Protein AF-A0A957SFM9-F1 (afdb_monomer_lite)

Radius of gyration: 16.49 Å; chains: 1; bounding box: 36×35×43 Å

Sequence (149 aa):
MDKFSQAEIAHFRTEGYVTAPRLFNAREVQAMQVELDYFKQNGLGRNVATDGDGQTHSTTQINYQIIPLNDKSTLFRALPFAPHVATRVGQLIGEPFARHLDQIFLKPGRTGAGTSWHTDNAYFQLSDVTKGVGMWVALHDATLANGTL

Foldseek 3Di:
DLEDDPVQLVCCVVVVDGDDPPLDPPVLLVVVVVLVVVCVVVVQWDFCDAPPPSPHGDPQAGFTKRWACLVSDPSSVCSCVDPSNCNHLCSQQNDDDDDPGHMDTDADPPRYDADDDDDCCVPVVDPDPSNDDDDDDDSDDDDPNRHDD

pLDDT: mean 93.52, std 5.09, range [56.53, 98.44]

Structure (mmCIF, N/CA/C/O backbone):
data_AF-A0A957SFM9-F1
#
_entry.id   AF-A0A957SFM9-F1
#
loop_
_atom_site.group_PDB
_atom_site.id
_atom_site.type_symbol
_atom_site.label_atom_id
_atom_site.label_alt_id
_atom_site.label_comp_id
_atom_site.label_asym_id
_atom_site.label_entity_id
_atom_site.label_seq_id
_atom_site.pdbx_PDB_ins_code
_atom_site.Cartn_x
_atom_site.Cartn_y
_atom_site.Cartn_z
_atom_site.occupancy
_atom_site.B_iso_or_equiv
_atom_site.auth_seq_id
_atom_site.auth_comp_id
_atom_site.auth_asym_id
_atom_site.auth_atom_id
_atom_site.pdbx_PDB_model_num
ATOM 1 N N . MET A 1 1 ? -15.436 -12.354 13.478 1.00 56.53 1 MET A N 1
ATOM 2 C CA . MET A 1 1 ? -15.819 -11.034 12.930 1.00 56.53 1 MET A CA 1
ATOM 3 C C . MET A 1 1 ? -14.547 -10.318 12.540 1.00 56.53 1 MET A C 1
ATOM 5 O O . MET A 1 1 ? -13.620 -10.296 13.336 1.00 56.53 1 MET A O 1
ATOM 9 N N . ASP A 1 2 ? -14.509 -9.791 11.324 1.00 81.75 2 ASP A N 1
ATOM 10 C CA . ASP A 1 2 ? -13.349 -9.157 10.702 1.00 81.75 2 ASP A CA 1
ATOM 11 C C . ASP A 1 2 ? -13.017 -7.785 11.308 1.00 81.75 2 ASP A C 1
ATOM 13 O O . ASP A 1 2 ? -13.345 -6.741 10.751 1.00 81.75 2 ASP A O 1
ATOM 17 N N . LYS A 1 3 ? -12.406 -7.795 12.493 1.00 93.94 3 LYS A N 1
ATOM 18 C CA . LYS A 1 3 ? -12.032 -6.610 13.273 1.00 93.94 3 LYS A CA 1
ATOM 19 C C . LYS A 1 3 ? -10.633 -6.790 13.841 1.00 93.94 3 LYS A C 1
ATOM 21 O O . LYS A 1 3 ? -10.247 -7.916 14.143 1.00 93.94 3 LYS A O 1
ATOM 26 N N . PHE A 1 4 ? -9.921 -5.689 14.039 1.00 97.19 4 PHE A N 1
ATOM 27 C CA . PHE A 1 4 ? -8.746 -5.684 14.900 1.00 97.19 4 PHE A CA 1
ATOM 28 C C . PHE A 1 4 ? -9.168 -5.851 16.364 1.00 97.19 4 PHE A C 1
ATOM 30 O O . PHE A 1 4 ? -10.173 -5.288 16.815 1.00 97.19 4 PHE A O 1
ATOM 37 N N . SER A 1 5 ? -8.395 -6.641 17.096 1.00 97.00 5 SER A N 1
ATOM 38 C CA . SER A 1 5 ? -8.430 -6.758 18.548 1.00 97.00 5 SER A CA 1
ATOM 39 C C . SER A 1 5 ? -7.963 -5.464 19.220 1.00 97.00 5 SER A C 1
ATOM 41 O O . SER A 1 5 ? -7.323 -4.609 18.609 1.00 97.00 5 SER A O 1
ATOM 43 N N . GLN A 1 6 ? -8.237 -5.324 20.519 1.00 97.94 6 GLN A N 1
ATOM 44 C CA . GLN A 1 6 ? -7.745 -4.171 21.280 1.00 97.94 6 GLN A CA 1
ATOM 45 C C . GLN A 1 6 ? -6.214 -4.124 21.341 1.00 97.94 6 GLN A C 1
ATOM 47 O O . GLN A 1 6 ? -5.645 -3.038 21.337 1.00 97.94 6 GLN A O 1
ATOM 52 N N . ALA A 1 7 ? -5.549 -5.284 21.346 1.00 98.19 7 ALA A N 1
ATOM 53 C CA . ALA A 1 7 ? -4.092 -5.357 21.315 1.00 98.19 7 ALA A CA 1
ATOM 54 C C . ALA A 1 7 ? -3.524 -4.849 19.980 1.00 98.19 7 ALA A C 1
ATOM 56 O O . ALA A 1 7 ? -2.576 -4.073 19.980 1.00 98.19 7 ALA A O 1
ATOM 57 N N . GLU A 1 8 ? -4.136 -5.221 18.853 1.00 98.12 8 GLU A N 1
ATOM 58 C CA . GLU A 1 8 ? -3.748 -4.732 17.520 1.00 98.12 8 GLU A CA 1
ATOM 59 C C . GLU A 1 8 ? -3.979 -3.220 17.372 1.00 98.12 8 GLU A C 1
ATOM 61 O O . GLU A 1 8 ? -3.126 -2.515 16.838 1.00 98.12 8 GLU A O 1
ATOM 66 N N . ILE A 1 9 ? -5.093 -2.698 17.899 1.00 98.19 9 ILE A N 1
ATOM 67 C CA . ILE A 1 9 ? -5.367 -1.251 17.907 1.00 98.19 9 ILE A CA 1
ATOM 68 C C . ILE A 1 9 ? -4.362 -0.510 18.797 1.00 98.19 9 ILE A C 1
ATOM 70 O O . ILE A 1 9 ? -3.889 0.564 18.430 1.00 98.19 9 ILE A O 1
ATOM 74 N N . ALA A 1 10 ? -4.031 -1.062 19.968 1.00 98.25 10 ALA A N 1
ATOM 75 C CA . ALA A 1 10 ? -3.022 -0.483 20.849 1.00 98.25 10 ALA A CA 1
ATOM 76 C C . ALA A 1 10 ? -1.642 -0.466 20.176 1.00 98.25 10 ALA A C 1
ATOM 78 O O . ALA A 1 10 ? -0.984 0.568 20.184 1.00 98.25 10 ALA A O 1
ATOM 79 N N . HIS A 1 11 ? -1.255 -1.563 19.519 1.00 98.44 11 HIS A N 1
ATOM 80 C CA . HIS A 1 11 ? -0.020 -1.646 18.743 1.00 98.44 11 HIS A CA 1
ATOM 81 C C . HIS A 1 11 ? 0.026 -0.589 17.632 1.00 98.44 11 HIS A C 1
ATOM 83 O O . HIS A 1 11 ? 0.998 0.150 17.559 1.00 98.44 11 HIS A O 1
ATOM 89 N N . PHE A 1 12 ? -1.051 -0.419 16.854 1.00 98.19 12 PHE A N 1
ATOM 90 C CA . PHE A 1 12 ? -1.129 0.644 15.844 1.00 98.19 12 PHE A CA 1
ATOM 91 C C . PHE A 1 12 ? -0.914 2.041 16.435 1.00 98.19 12 PHE A C 1
ATOM 93 O O . PHE A 1 12 ? -0.202 2.856 15.858 1.00 98.19 12 PHE A O 1
ATOM 100 N N . ARG A 1 13 ? -1.503 2.325 17.602 1.00 96.75 13 ARG A N 1
ATOM 101 C CA . ARG A 1 13 ? -1.359 3.631 18.265 1.00 96.75 13 ARG A CA 1
ATOM 102 C C . ARG A 1 13 ? 0.051 3.885 18.791 1.00 96.75 13 ARG A C 1
ATOM 104 O O . ARG A 1 13 ? 0.457 5.041 18.850 1.00 96.75 13 ARG A O 1
ATOM 111 N N . THR A 1 14 ? 0.762 2.841 19.206 1.00 97.50 14 THR A N 1
ATOM 112 C CA . THR A 1 14 ? 2.118 2.955 19.759 1.00 97.50 14 THR A CA 1
ATOM 113 C C . THR A 1 14 ? 3.188 2.933 18.670 1.00 97.50 14 THR A C 1
ATOM 115 O O . THR A 1 14 ? 4.088 3.764 18.695 1.00 97.50 14 THR A O 1
ATOM 118 N N . GLU A 1 15 ? 3.074 2.021 17.705 1.00 97.56 15 GLU A N 1
ATOM 119 C CA . GLU A 1 15 ? 4.105 1.744 16.695 1.00 97.56 15 GLU A CA 1
ATOM 120 C C . GLU A 1 15 ? 3.819 2.404 15.337 1.00 97.56 15 GLU A C 1
ATOM 122 O O . GLU A 1 15 ? 4.687 2.455 14.470 1.00 97.56 15 GLU A O 1
ATOM 127 N N . GLY A 1 16 ? 2.599 2.903 15.120 1.00 96.44 16 GLY A N 1
ATOM 128 C CA . GLY A 1 16 ? 2.188 3.541 13.867 1.00 96.44 16 GLY A CA 1
ATOM 129 C C . GLY A 1 16 ? 1.817 2.572 12.740 1.00 96.44 16 GLY A C 1
ATOM 130 O O . GLY A 1 16 ? 1.506 3.021 11.638 1.00 96.44 16 GLY A O 1
ATOM 131 N N . TYR A 1 17 ? 1.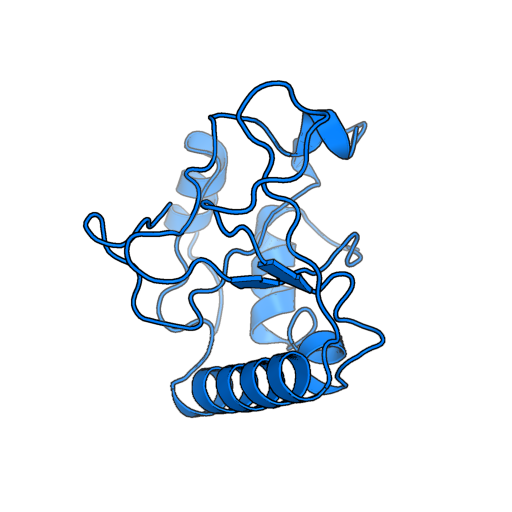817 1.256 12.985 1.00 97.44 17 TYR A N 1
ATOM 132 C CA . TYR A 1 17 ? 1.415 0.245 12.003 1.00 97.44 17 TYR A CA 1
ATOM 133 C C . TYR A 1 17 ? 0.720 -0.958 12.649 1.00 97.44 17 TYR A C 1
ATOM 135 O O . TYR A 1 17 ? 0.799 -1.188 13.851 1.00 97.44 17 TYR A O 1
ATOM 143 N N . VAL A 1 18 ? 0.006 -1.732 11.832 1.00 97.88 18 VAL A N 1
ATOM 144 C CA . VAL A 1 18 ? -0.577 -3.024 12.210 1.00 97.88 18 VAL A CA 1
ATOM 145 C C . VAL A 1 18 ? -0.667 -3.912 10.975 1.00 97.88 18 VAL A C 1
ATOM 147 O O . VAL A 1 18 ? -0.922 -3.429 9.872 1.00 97.88 18 VAL A O 1
ATOM 150 N N . THR A 1 19 ? -0.454 -5.216 11.143 1.00 96.38 19 THR A N 1
ATOM 151 C CA . THR A 1 19 ? -0.587 -6.180 10.044 1.00 96.38 19 THR A CA 1
ATOM 152 C C . THR A 1 19 ? -1.989 -6.784 10.019 1.00 96.38 19 THR A C 1
ATOM 154 O O . THR A 1 19 ? -2.579 -7.071 11.056 1.00 96.38 19 THR A O 1
ATOM 157 N N . ALA A 1 20 ? -2.534 -6.989 8.820 1.00 94.88 20 ALA A N 1
ATOM 158 C CA . ALA A 1 20 ? -3.827 -7.638 8.610 1.00 94.88 20 ALA A CA 1
ATOM 159 C C . ALA A 1 20 ? -3.637 -8.882 7.725 1.00 94.88 20 ALA A C 1
ATOM 161 O O . ALA A 1 20 ? -3.891 -8.835 6.516 1.00 94.88 20 ALA A O 1
ATOM 162 N N . PRO A 1 21 ? -3.137 -10.000 8.284 1.00 92.44 21 PRO A N 1
ATOM 163 C CA . PRO A 1 21 ? -2.895 -11.204 7.502 1.00 92.44 21 PRO A CA 1
ATOM 164 C C . PRO A 1 21 ? -4.208 -11.721 6.914 1.00 92.44 21 PRO A C 1
ATOM 166 O O . PRO A 1 21 ? -5.202 -11.867 7.626 1.00 92.44 21 PRO A O 1
ATOM 169 N N . ARG A 1 22 ? -4.195 -12.038 5.614 1.00 90.19 22 ARG A N 1
ATOM 170 C CA . ARG A 1 22 ? -5.382 -12.481 4.862 1.00 90.19 22 ARG A CA 1
ATOM 171 C C . ARG A 1 22 ? -6.532 -11.464 4.896 1.00 90.19 22 ARG A C 1
ATOM 173 O O . ARG A 1 22 ? -7.691 -11.869 4.919 1.00 90.19 22 ARG A O 1
ATOM 180 N N . LEU A 1 23 ? -6.218 -10.160 4.891 1.00 94.75 23 LEU A N 1
ATOM 181 C CA . LEU A 1 23 ? -7.226 -9.112 4.683 1.00 94.75 23 LEU A CA 1
ATOM 182 C C . LEU A 1 23 ? -8.023 -9.373 3.399 1.00 94.75 23 LEU A C 1
ATOM 184 O O . LEU A 1 23 ? -9.243 -9.287 3.419 1.00 94.75 23 LEU A O 1
ATOM 188 N N . PHE A 1 24 ? -7.314 -9.766 2.338 1.00 95.56 24 PHE A N 1
ATOM 189 C CA . PHE A 1 24 ? -7.881 -10.306 1.111 1.00 95.56 24 PHE A CA 1
ATOM 190 C C . PHE A 1 24 ? -7.481 -11.773 0.961 1.00 95.56 24 PHE A C 1
ATOM 192 O O . PHE A 1 24 ? -6.362 -12.174 1.298 1.00 95.56 24 PHE A O 1
ATOM 199 N N . ASN A 1 25 ? -8.404 -12.589 0.466 1.00 94.88 25 ASN A N 1
ATOM 200 C CA . ASN A 1 25 ? -8.171 -14.003 0.209 1.00 94.88 25 ASN A CA 1
ATOM 201 C C . ASN A 1 25 ? -7.451 -14.228 -1.136 1.00 94.88 25 ASN A C 1
ATOM 203 O O . ASN A 1 25 ? -7.331 -13.328 -1.964 1.00 94.88 25 ASN A O 1
ATOM 207 N N . ALA A 1 26 ? -7.002 -15.462 -1.383 1.00 96.12 26 ALA A N 1
ATOM 208 C CA . ALA A 1 26 ? -6.233 -15.801 -2.583 1.00 96.12 26 ALA A CA 1
ATOM 209 C C . ALA A 1 26 ? -6.959 -15.487 -3.906 1.00 96.12 26 ALA A C 1
ATOM 211 O O . ALA A 1 26 ? -6.311 -15.102 -4.874 1.00 96.12 26 ALA A O 1
ATOM 212 N N . ARG A 1 27 ? -8.295 -15.611 -3.961 1.00 97.00 27 ARG A N 1
ATOM 213 C CA . ARG A 1 27 ? -9.074 -15.286 -5.169 1.00 97.00 27 ARG A CA 1
ATOM 214 C C . ARG A 1 27 ? -9.153 -13.781 -5.400 1.00 97.00 27 ARG A C 1
ATOM 216 O O . ARG A 1 27 ? -9.074 -13.339 -6.539 1.00 97.00 27 ARG A O 1
ATOM 223 N N . GLU A 1 28 ? -9.292 -12.998 -4.333 1.00 96.88 28 GLU A N 1
ATOM 224 C CA . GLU A 1 28 ? -9.284 -11.533 -4.412 1.00 96.88 28 GLU A CA 1
ATOM 225 C C . GLU A 1 28 ? -7.912 -11.019 -4.858 1.00 96.88 28 GLU A C 1
ATOM 227 O O . GLU A 1 28 ? -7.837 -10.182 -5.754 1.00 96.88 28 GLU A O 1
ATOM 232 N N . VAL A 1 29 ? -6.826 -11.569 -4.303 1.00 97.44 29 VAL A N 1
ATOM 233 C CA . VAL A 1 29 ? -5.456 -11.240 -4.734 1.00 97.44 29 VAL A CA 1
ATOM 234 C C . VAL A 1 29 ? -5.238 -11.627 -6.198 1.00 97.44 29 VAL A C 1
ATOM 236 O O . VAL A 1 29 ? -4.723 -10.819 -6.965 1.00 97.44 29 VAL A O 1
ATOM 239 N N . GLN A 1 30 ? -5.698 -12.807 -6.624 1.00 98.25 30 GLN A N 1
ATOM 240 C CA . GLN A 1 30 ? -5.627 -13.217 -8.028 1.00 98.25 30 GLN A CA 1
ATOM 241 C C . GLN A 1 30 ? -6.393 -12.257 -8.952 1.00 98.25 30 GLN A C 1
ATOM 243 O O . GLN A 1 30 ? -5.894 -11.901 -10.016 1.00 98.25 30 GLN A O 1
ATOM 248 N N . ALA A 1 31 ? -7.578 -11.789 -8.552 1.00 98.12 31 ALA A N 1
ATOM 249 C CA . ALA A 1 31 ? -8.328 -10.801 -9.326 1.00 98.12 31 ALA A CA 1
ATOM 250 C C . ALA A 1 31 ? -7.570 -9.465 -9.446 1.00 98.12 31 ALA A C 1
ATOM 252 O O . ALA A 1 31 ? -7.526 -8.876 -10.525 1.00 98.12 31 ALA A O 1
ATOM 253 N N . MET A 1 32 ? -6.909 -9.017 -8.372 1.00 97.88 32 MET A N 1
ATOM 254 C CA . MET A 1 32 ? -6.048 -7.828 -8.406 1.00 97.88 32 MET A CA 1
ATOM 255 C C . MET A 1 32 ? -4.823 -8.012 -9.318 1.00 97.88 32 MET A C 1
ATOM 257 O O . MET A 1 32 ? -4.426 -7.072 -10.005 1.00 97.88 32 MET A O 1
ATOM 261 N N . GLN A 1 33 ? -4.232 -9.211 -9.357 1.00 97.88 33 GLN A N 1
ATOM 262 C CA . GLN A 1 33 ? -3.131 -9.539 -10.272 1.00 97.88 33 GLN A CA 1
ATOM 263 C C . GLN A 1 33 ? -3.577 -9.502 -11.742 1.00 97.88 33 GLN A C 1
ATOM 265 O O . GLN A 1 33 ? -2.856 -8.968 -12.581 1.00 97.88 33 GLN A O 1
ATOM 270 N N . VAL A 1 34 ? -4.779 -9.999 -12.055 1.00 98.12 34 VAL A N 1
ATOM 271 C CA . VAL A 1 34 ? -5.344 -9.936 -13.416 1.00 98.12 34 VAL A CA 1
ATOM 272 C C . VAL A 1 34 ? -5.540 -8.487 -13.873 1.00 98.12 34 VAL A C 1
ATOM 274 O O . VAL A 1 34 ? -5.166 -8.142 -14.993 1.00 98.12 34 VAL A O 1
ATOM 277 N N . GLU A 1 35 ? -6.068 -7.619 -13.006 1.00 97.50 35 GLU A N 1
ATOM 278 C CA . GLU A 1 35 ? -6.196 -6.181 -13.289 1.00 97.50 35 GLU A CA 1
ATOM 279 C C . GLU A 1 35 ? -4.827 -5.520 -13.505 1.00 97.50 35 GLU A C 1
ATOM 281 O O . GLU A 1 35 ? -4.641 -4.764 -14.457 1.00 97.50 35 GLU A O 1
ATOM 286 N N . LEU A 1 36 ? -3.828 -5.855 -12.680 1.00 96.31 36 LEU A N 1
ATOM 287 C CA . LEU A 1 36 ? -2.454 -5.387 -12.867 1.00 96.31 36 LEU A CA 1
ATOM 288 C C . LEU A 1 36 ? -1.888 -5.792 -14.239 1.00 96.31 36 LEU A C 1
ATOM 290 O O . LEU A 1 36 ? -1.274 -4.967 -14.921 1.00 96.31 36 LEU A O 1
ATOM 294 N N . ASP A 1 37 ? -2.087 -7.037 -14.666 1.00 96.38 37 ASP A N 1
ATOM 295 C CA . ASP A 1 37 ? -1.626 -7.488 -15.979 1.00 96.38 37 ASP A CA 1
ATOM 296 C C . ASP A 1 37 ? -2.346 -6.774 -17.123 1.00 96.38 37 ASP A C 1
ATOM 298 O O . ASP A 1 37 ? -1.689 -6.347 -18.077 1.00 96.38 37 ASP A O 1
ATOM 302 N N . TYR A 1 38 ? -3.655 -6.545 -16.999 1.00 96.81 38 TYR A N 1
ATOM 303 C CA . TYR A 1 38 ? -4.405 -5.723 -17.945 1.00 96.81 38 TYR A CA 1
ATOM 304 C C . TYR A 1 38 ? -3.844 -4.293 -18.020 1.00 96.81 38 TYR A C 1
ATOM 306 O O . TYR A 1 38 ? -3.586 -3.783 -19.113 1.00 96.81 38 TYR A O 1
ATOM 314 N N . PHE A 1 39 ? -3.570 -3.654 -16.879 1.00 96.31 39 PHE A N 1
ATOM 315 C CA . PHE A 1 39 ? -2.999 -2.305 -16.840 1.00 96.31 39 PHE A CA 1
ATOM 316 C C . PHE A 1 39 ? -1.628 -2.227 -17.514 1.00 96.31 39 PHE A C 1
ATOM 318 O O . PHE A 1 39 ? -1.358 -1.269 -18.240 1.00 96.31 39 PHE A O 1
ATOM 325 N N . LYS A 1 40 ? -0.775 -3.239 -17.313 1.00 93.56 40 LYS A N 1
ATOM 326 C CA . LYS A 1 40 ? 0.541 -3.335 -17.962 1.00 93.56 40 LYS A CA 1
ATOM 327 C C . LYS A 1 40 ? 0.413 -3.479 -19.475 1.00 93.56 40 LYS A C 1
ATOM 329 O O . LYS A 1 40 ? 1.087 -2.762 -20.208 1.00 93.56 40 LYS A O 1
ATOM 334 N N . GLN A 1 41 ? -0.453 -4.379 -19.941 1.00 95.56 41 GLN A N 1
ATOM 335 C CA . GLN A 1 41 ? -0.657 -4.636 -21.372 1.00 95.56 41 GLN A CA 1
ATOM 336 C C . GLN A 1 41 ? -1.192 -3.408 -22.116 1.00 95.56 41 GLN A C 1
ATOM 338 O O . GLN A 1 41 ? -0.862 -3.205 -23.280 1.00 95.56 41 GLN A O 1
ATOM 343 N N . ASN A 1 42 ? -1.971 -2.571 -21.429 1.00 96.50 42 ASN A N 1
ATOM 344 C CA . ASN A 1 42 ? -2.569 -1.364 -21.997 1.00 96.50 42 ASN A CA 1
ATOM 345 C C . ASN A 1 42 ? -1.784 -0.081 -21.673 1.00 96.50 42 ASN A C 1
ATOM 347 O O . ASN A 1 42 ? -2.253 1.011 -21.979 1.00 96.50 42 ASN A O 1
ATOM 351 N N . GLY A 1 43 ? -0.603 -0.189 -21.052 1.00 94.69 43 GLY A N 1
ATOM 352 C CA . GLY A 1 43 ? 0.269 0.957 -20.784 1.00 94.69 43 GLY A CA 1
ATOM 353 C C . GLY A 1 43 ? -0.337 2.009 -19.848 1.00 94.69 43 GLY A C 1
ATOM 354 O O . GLY A 1 43 ? -0.071 3.195 -20.017 1.00 94.69 43 GLY A O 1
ATOM 355 N N . LEU A 1 44 ? -1.150 1.603 -18.865 1.00 95.56 44 LEU A N 1
ATOM 356 C CA . LEU A 1 44 ? -1.875 2.539 -17.988 1.00 95.56 44 LEU A CA 1
ATOM 357 C C . LEU A 1 44 ? -1.028 3.143 -16.856 1.00 95.56 44 LEU A C 1
ATOM 359 O O . LEU A 1 44 ? -1.535 3.931 -16.055 1.00 95.56 44 LEU A O 1
ATOM 363 N N . GLY A 1 45 ? 0.243 2.762 -16.758 1.00 92.88 45 GLY A N 1
ATOM 364 C CA . GLY A 1 45 ? 1.202 3.321 -15.814 1.00 92.88 45 GLY A CA 1
ATOM 365 C C . GLY A 1 45 ? 2.417 3.943 -16.497 1.00 92.88 45 GLY A C 1
ATOM 366 O O . GLY A 1 45 ? 2.571 3.918 -17.719 1.00 92.88 45 GLY A O 1
ATOM 367 N N . ARG A 1 46 ? 3.320 4.477 -15.679 1.00 92.31 46 ARG A N 1
ATOM 368 C CA . ARG A 1 46 ? 4.545 5.156 -16.121 1.00 92.31 46 ARG A CA 1
ATOM 369 C C . ARG A 1 46 ? 5.728 4.794 -15.231 1.00 92.31 46 ARG A C 1
ATOM 371 O O . ARG A 1 46 ? 5.558 4.632 -14.025 1.00 92.31 46 ARG A O 1
ATOM 378 N N . ASN A 1 47 ? 6.926 4.702 -15.811 1.00 89.81 47 ASN A N 1
ATOM 379 C CA . ASN A 1 47 ? 8.152 4.642 -15.018 1.00 89.81 47 ASN A CA 1
ATOM 380 C C . ASN A 1 47 ? 8.450 6.037 -14.461 1.00 89.81 47 ASN A C 1
ATOM 382 O O . ASN A 1 47 ? 8.603 6.980 -15.233 1.00 89.81 47 ASN A O 1
ATOM 386 N N . VAL A 1 48 ? 8.531 6.163 -13.138 1.00 90.56 48 VAL A N 1
ATOM 387 C CA . VAL A 1 48 ? 8.877 7.428 -12.469 1.00 90.56 48 VAL A CA 1
ATOM 388 C C . VAL A 1 48 ? 10.245 7.388 -11.792 1.00 90.56 48 VAL A C 1
ATOM 390 O O . VAL A 1 48 ? 10.585 8.303 -11.048 1.00 90.56 48 VAL A O 1
ATOM 393 N N . ALA A 1 49 ? 11.031 6.332 -12.014 1.00 90.12 49 ALA A N 1
ATOM 394 C CA . ALA A 1 49 ? 12.399 6.285 -11.517 1.00 90.12 49 ALA A CA 1
ATOM 395 C C . ALA A 1 49 ? 13.246 7.399 -12.150 1.00 90.12 49 ALA A C 1
ATOM 397 O O . ALA A 1 49 ? 13.101 7.703 -13.338 1.00 90.12 49 ALA A O 1
ATOM 398 N N . THR A 1 50 ? 14.147 7.969 -11.355 1.00 88.00 50 THR A N 1
ATOM 399 C CA . THR A 1 50 ? 15.169 8.920 -11.801 1.00 88.00 50 THR A CA 1
ATOM 400 C C . THR A 1 50 ? 16.562 8.387 -11.485 1.00 88.00 50 THR A C 1
ATOM 402 O O . THR A 1 50 ? 16.704 7.508 -10.634 1.00 88.00 50 THR A O 1
ATOM 405 N N . ASP A 1 51 ? 17.595 8.916 -12.139 1.00 87.50 51 ASP A N 1
ATOM 406 C CA . ASP A 1 51 ? 18.998 8.518 -11.916 1.00 87.50 51 ASP A CA 1
ATOM 407 C C . ASP A 1 51 ? 19.610 9.140 -10.635 1.00 87.50 51 ASP A C 1
ATOM 409 O O . ASP A 1 51 ? 20.821 9.305 -10.509 1.00 87.50 51 ASP A O 1
ATOM 413 N N . GLY A 1 52 ? 18.766 9.471 -9.650 1.00 81.81 52 GLY A N 1
ATOM 414 C CA . GLY A 1 52 ? 19.164 9.977 -8.330 1.00 81.81 52 GLY A CA 1
ATOM 415 C C . GLY A 1 52 ? 19.225 11.502 -8.200 1.00 81.81 52 GLY A C 1
ATOM 416 O O . GLY A 1 52 ? 19.356 12.008 -7.089 1.00 81.81 52 GLY A O 1
ATOM 417 N N . ASP A 1 53 ? 19.069 12.242 -9.298 1.00 84.31 53 ASP A N 1
ATOM 418 C CA . ASP A 1 53 ? 19.026 13.713 -9.329 1.00 84.31 53 ASP A CA 1
ATOM 419 C C . ASP A 1 53 ? 17.610 14.293 -9.136 1.00 84.31 53 ASP A C 1
ATOM 421 O O . ASP A 1 53 ? 17.429 15.506 -9.029 1.00 84.31 53 ASP A O 1
ATOM 425 N N . GLY A 1 54 ? 16.592 13.426 -9.114 1.00 82.19 54 GLY A N 1
ATOM 426 C CA . GLY A 1 54 ? 15.187 13.822 -9.025 1.00 82.19 54 GLY A CA 1
ATOM 427 C C . GLY A 1 54 ? 14.614 14.450 -10.302 1.00 82.19 54 GLY A C 1
ATOM 428 O O . GLY A 1 54 ? 13.466 14.885 -10.275 1.00 82.19 54 GLY A O 1
ATOM 429 N N . GLN A 1 55 ? 15.367 14.488 -11.406 1.00 85.50 55 GLN A N 1
ATOM 430 C CA . GLN A 1 55 ? 14.978 15.166 -12.648 1.00 85.50 55 GLN A CA 1
ATOM 431 C C . GLN A 1 55 ? 15.096 14.262 -13.878 1.00 85.50 55 GLN A C 1
ATOM 433 O O . GLN A 1 55 ? 14.181 14.214 -14.698 1.00 85.50 55 GLN A O 1
ATOM 438 N N . THR A 1 56 ? 16.196 13.524 -14.008 1.00 88.19 56 THR A N 1
ATOM 439 C CA . THR A 1 56 ? 16.482 12.697 -15.180 1.00 88.19 56 THR A CA 1
ATOM 440 C C . THR A 1 56 ? 15.814 11.341 -15.034 1.00 88.19 56 THR A C 1
ATOM 442 O O . THR A 1 56 ? 16.146 10.580 -14.128 1.00 88.19 56 THR A O 1
ATOM 445 N N . HIS A 1 57 ? 14.877 11.019 -15.928 1.00 88.44 57 HIS A N 1
ATOM 446 C CA . HIS A 1 57 ? 14.215 9.715 -15.936 1.00 88.44 57 HIS A CA 1
ATOM 447 C C . HIS A 1 57 ? 15.205 8.579 -16.189 1.00 88.44 57 HIS A C 1
ATOM 449 O O . HIS A 1 57 ? 15.937 8.586 -17.179 1.00 88.44 57 HIS A O 1
ATOM 455 N N . SER A 1 58 ? 15.166 7.571 -15.320 1.00 88.38 58 SER A N 1
ATOM 456 C CA . SER A 1 58 ? 16.062 6.430 -15.421 1.00 88.38 58 SER A CA 1
ATOM 457 C C . SER A 1 58 ? 15.668 5.508 -16.568 1.00 88.38 58 SER A C 1
ATOM 459 O O . SER A 1 58 ? 14.497 5.165 -16.756 1.00 88.38 58 SER A O 1
ATOM 461 N N . THR A 1 59 ? 16.681 5.041 -17.292 1.00 86.75 59 THR A N 1
ATOM 462 C CA . THR A 1 59 ? 16.558 3.963 -18.287 1.00 86.75 59 THR A CA 1
ATOM 463 C C . THR A 1 59 ? 16.965 2.597 -17.727 1.00 86.75 59 THR A C 1
ATOM 465 O O . THR A 1 59 ? 16.754 1.579 -18.382 1.00 86.75 59 THR A O 1
ATOM 468 N N . THR A 1 60 ? 17.526 2.559 -16.512 1.00 85.94 60 THR A N 1
ATOM 469 C CA . THR A 1 60 ? 18.073 1.341 -15.887 1.00 85.94 60 THR A CA 1
ATOM 470 C C . THR A 1 60 ? 17.306 0.913 -14.637 1.00 85.94 60 THR A C 1
ATOM 472 O O . THR A 1 60 ? 17.246 -0.279 -14.331 1.00 85.94 60 THR A O 1
ATOM 475 N N . GLN A 1 61 ? 16.683 1.864 -13.938 1.00 87.94 61 GLN A N 1
ATOM 476 C CA . GLN A 1 61 ? 15.826 1.626 -12.782 1.00 87.94 61 GLN A CA 1
ATOM 477 C C . GLN A 1 61 ? 14.351 1.741 -13.166 1.00 87.94 61 GLN A C 1
ATOM 479 O O . GLN A 1 61 ? 13.953 2.579 -13.979 1.00 87.94 61 GLN A O 1
ATOM 484 N N . ILE A 1 62 ? 13.521 0.904 -12.548 1.00 88.06 62 ILE A N 1
ATOM 485 C CA . ILE A 1 62 ? 12.080 0.868 -12.776 1.00 88.06 62 ILE A CA 1
ATOM 486 C C . ILE A 1 62 ? 11.352 1.079 -11.450 1.00 88.06 62 ILE A C 1
ATOM 488 O O . ILE A 1 62 ? 11.463 0.293 -10.510 1.00 88.06 62 ILE A O 1
ATOM 492 N N . ASN A 1 63 ? 10.554 2.138 -11.410 1.00 89.56 63 ASN A N 1
ATOM 493 C CA . ASN A 1 63 ? 9.499 2.355 -10.432 1.00 89.56 63 ASN A CA 1
ATOM 494 C C . ASN A 1 63 ? 8.224 2.626 -11.225 1.00 89.56 63 ASN A C 1
ATOM 496 O O . ASN A 1 63 ? 7.893 3.775 -11.521 1.00 89.56 63 ASN A O 1
ATOM 500 N N . TYR A 1 64 ? 7.578 1.554 -11.681 1.00 91.25 64 TYR A N 1
ATOM 501 C CA . TYR A 1 64 ? 6.410 1.674 -12.538 1.00 91.25 64 TYR A CA 1
ATOM 502 C C . TYR A 1 64 ? 5.176 1.898 -11.673 1.00 91.25 64 TYR A C 1
ATOM 504 O O . TYR A 1 64 ? 4.844 1.064 -10.833 1.00 91.25 64 TYR A O 1
ATOM 512 N N . GLN A 1 65 ? 4.513 3.032 -11.865 1.00 95.31 65 GLN A N 1
ATOM 513 C CA . GLN A 1 65 ? 3.359 3.427 -11.068 1.00 95.31 65 GLN A CA 1
ATOM 514 C C . GLN A 1 65 ? 2.103 3.508 -11.922 1.00 95.31 65 GLN A C 1
ATOM 516 O O . GLN A 1 65 ? 2.127 4.068 -13.020 1.00 95.31 65 GLN A O 1
ATOM 521 N N . ILE A 1 66 ? 1.003 2.987 -11.384 1.00 96.50 66 ILE A N 1
ATOM 522 C CA . ILE A 1 66 ? -0.344 3.136 -11.941 1.00 96.50 66 ILE A CA 1
ATOM 523 C C . ILE A 1 66 ? -1.160 3.888 -10.897 1.00 96.50 66 ILE A C 1
ATOM 525 O O . ILE A 1 66 ? -1.347 3.397 -9.784 1.00 96.50 66 ILE A O 1
ATOM 529 N N . ILE A 1 67 ? -1.573 5.105 -11.241 1.00 95.94 67 ILE A N 1
ATOM 530 C CA . ILE A 1 67 ? -2.139 6.073 -10.300 1.00 95.94 67 ILE A CA 1
ATOM 531 C C . ILE A 1 67 ? -3.006 7.101 -11.056 1.00 95.94 67 ILE A C 1
ATOM 533 O O . ILE A 1 67 ? -2.573 7.602 -12.097 1.00 95.94 67 ILE A O 1
ATOM 537 N N . PRO A 1 68 ? -4.215 7.438 -10.567 1.00 95.62 68 PRO A N 1
ATOM 538 C CA . PRO A 1 68 ? -4.973 6.698 -9.551 1.00 95.62 68 PRO A CA 1
ATOM 539 C C . PRO A 1 68 ? -5.501 5.360 -10.109 1.00 95.62 68 PRO A C 1
ATOM 541 O O . PRO A 1 68 ? -5.374 5.104 -11.303 1.00 95.62 68 PRO A O 1
ATOM 544 N N . LEU A 1 69 ? -6.063 4.481 -9.282 1.00 96.50 69 LEU A N 1
ATOM 545 C CA . LEU A 1 69 ? -6.672 3.208 -9.712 1.00 96.50 69 LEU A CA 1
ATOM 546 C C . LEU A 1 69 ? -8.199 3.287 -9.820 1.00 96.50 69 LEU A C 1
ATOM 548 O O . LEU A 1 69 ? -8.810 2.520 -10.570 1.00 96.50 69 LEU A O 1
ATOM 552 N N . ASN A 1 70 ? -8.823 4.187 -9.059 1.00 92.75 70 ASN A N 1
ATOM 553 C CA . ASN A 1 70 ? -10.276 4.279 -8.913 1.00 92.75 70 ASN A CA 1
ATOM 554 C C . ASN A 1 70 ? -11.048 4.452 -10.236 1.00 92.75 70 ASN A C 1
ATOM 556 O O . ASN A 1 70 ? -12.189 3.990 -10.347 1.00 92.75 70 ASN A O 1
ATOM 560 N N . ASP A 1 71 ? -10.446 5.114 -11.220 1.00 94.06 71 ASP A N 1
ATOM 561 C CA . ASP A 1 71 ? -10.989 5.351 -12.558 1.00 94.06 71 ASP A CA 1
ATOM 562 C C . ASP A 1 71 ? -10.612 4.257 -13.575 1.00 94.06 71 ASP A C 1
ATOM 564 O O . ASP A 1 71 ? -11.211 4.197 -14.646 1.00 94.06 71 ASP A O 1
ATOM 568 N N . LYS A 1 72 ? -9.680 3.357 -13.230 1.00 95.44 72 LYS A N 1
ATOM 569 C CA . LYS A 1 72 ? -9.149 2.304 -14.119 1.00 95.44 72 LYS A CA 1
ATOM 570 C C . LYS A 1 72 ? -9.768 0.931 -13.887 1.00 95.44 72 LYS A C 1
ATOM 572 O O . LYS A 1 72 ? -9.841 0.147 -14.824 1.00 95.44 72 LYS A O 1
ATOM 577 N N . SER A 1 73 ? -10.241 0.641 -12.673 1.00 97.06 73 SER A N 1
ATOM 578 C CA . SER A 1 73 ? -10.881 -0.641 -12.349 1.00 97.06 73 SER A CA 1
ATOM 579 C C . SER A 1 73 ? -12.022 -0.481 -11.354 1.00 97.06 73 SER A C 1
ATOM 581 O O . SER A 1 73 ? -11.920 0.227 -10.351 1.00 97.06 73 SER A O 1
ATOM 583 N N . THR A 1 74 ? -13.131 -1.171 -11.618 1.00 97.06 74 THR A N 1
ATOM 584 C CA . THR A 1 74 ? -14.253 -1.286 -10.675 1.00 97.06 74 THR A CA 1
ATOM 585 C C . THR A 1 74 ? -13.854 -2.054 -9.417 1.00 97.06 74 THR A C 1
ATOM 587 O O . THR A 1 74 ? -14.305 -1.689 -8.332 1.00 97.06 74 THR A O 1
ATOM 590 N N . LEU A 1 75 ? -12.972 -3.054 -9.540 1.00 96.69 75 LEU A N 1
ATOM 591 C CA . LEU A 1 75 ? -12.438 -3.821 -8.416 1.00 96.69 75 LEU A CA 1
ATOM 592 C C . LEU A 1 75 ? -11.650 -2.909 -7.470 1.00 96.69 75 LEU A C 1
ATOM 594 O O . LEU A 1 75 ? -12.028 -2.762 -6.308 1.00 96.69 75 LEU A O 1
ATOM 598 N N . PHE A 1 76 ? -10.613 -2.224 -7.964 1.00 97.12 76 PHE A N 1
ATOM 599 C CA . PHE A 1 76 ? -9.804 -1.326 -7.127 1.00 97.12 76 PHE A CA 1
ATOM 600 C C . PHE A 1 76 ? -10.600 -0.132 -6.590 1.00 97.12 76 PHE A C 1
ATOM 602 O O . PHE A 1 76 ? -10.356 0.330 -5.475 1.00 97.12 76 PHE A O 1
ATOM 609 N N . ARG A 1 77 ? -11.624 0.325 -7.322 1.00 96.81 77 ARG A N 1
ATOM 610 C CA . ARG A 1 77 ? -12.543 1.352 -6.823 1.00 96.81 77 ARG A CA 1
ATOM 611 C C . ARG A 1 77 ? -13.336 0.886 -5.600 1.00 96.81 77 ARG A C 1
ATOM 613 O O . ARG A 1 77 ? -13.588 1.718 -4.728 1.00 96.81 77 ARG A O 1
ATOM 620 N N . ALA A 1 78 ? -13.738 -0.385 -5.558 1.00 96.31 78 ALA A N 1
ATOM 621 C CA . ALA A 1 78 ? -14.632 -0.942 -4.544 1.00 96.31 78 ALA A CA 1
ATOM 622 C C . ALA A 1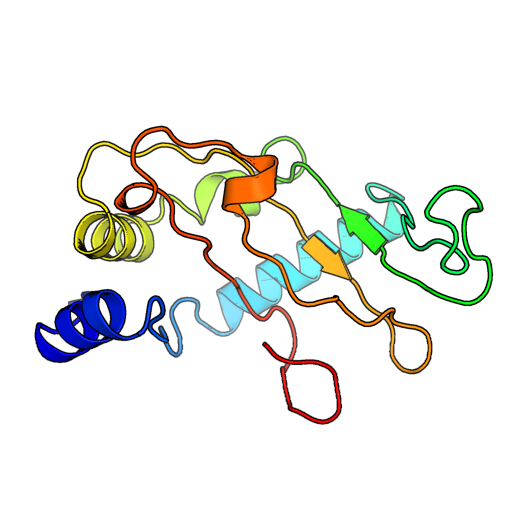 78 ? -13.902 -1.534 -3.326 1.00 96.31 78 ALA A C 1
ATOM 624 O O . ALA A 1 78 ? -14.387 -1.377 -2.207 1.00 96.31 78 ALA A O 1
ATOM 625 N N . LEU A 1 79 ? -12.745 -2.180 -3.518 1.00 94.12 79 LEU A N 1
ATOM 626 C CA . LEU A 1 79 ? -12.029 -2.921 -2.466 1.00 94.12 79 LEU A CA 1
ATOM 627 C C . LEU A 1 79 ? -11.791 -2.132 -1.162 1.00 94.12 79 LEU A C 1
ATOM 629 O O . LEU A 1 79 ? -12.068 -2.690 -0.099 1.00 94.12 79 LEU A O 1
ATOM 633 N N . PRO A 1 80 ? -11.365 -0.849 -1.184 1.00 93.50 80 PRO A N 1
ATOM 634 C CA . PRO A 1 80 ? -11.157 -0.077 0.047 1.00 93.50 80 PRO A CA 1
ATOM 635 C C . PRO A 1 80 ? -12.420 0.094 0.904 1.00 93.50 80 PRO A C 1
ATOM 637 O O . PRO A 1 80 ? -12.327 0.387 2.092 1.00 93.50 80 PRO A O 1
ATOM 640 N N . PHE A 1 81 ? -13.599 -0.084 0.304 1.00 94.81 81 PHE A N 1
ATOM 641 C CA . PHE A 1 81 ? -14.900 0.088 0.948 1.00 94.81 81 PHE A CA 1
ATOM 642 C C . PHE A 1 81 ? -15.622 -1.238 1.203 1.00 94.81 81 PHE A C 1
ATOM 644 O O . PHE A 1 81 ? -16.775 -1.234 1.637 1.00 94.81 81 PHE A O 1
ATOM 651 N N . ALA A 1 82 ? -14.970 -2.382 0.965 1.00 95.75 82 ALA A N 1
ATOM 652 C CA . ALA A 1 82 ? -15.514 -3.667 1.382 1.00 95.75 82 ALA A CA 1
ATOM 653 C C . ALA A 1 82 ? -15.765 -3.647 2.907 1.00 95.75 82 ALA A C 1
ATOM 655 O O . ALA A 1 82 ? -14.918 -3.135 3.645 1.00 95.75 82 ALA A O 1
ATOM 656 N N . PRO A 1 83 ? -16.877 -4.209 3.426 1.00 95.75 83 PRO A N 1
ATOM 657 C CA . PRO A 1 83 ? -17.264 -4.029 4.831 1.00 95.75 83 PRO A CA 1
ATOM 658 C C . PRO A 1 83 ? -16.176 -4.400 5.849 1.00 95.75 83 PRO A C 1
ATOM 660 O O . PRO A 1 83 ? -16.011 -3.724 6.864 1.00 95.75 83 PRO A O 1
ATOM 663 N N . HIS A 1 84 ? -15.401 -5.448 5.562 1.00 95.19 84 HIS A N 1
ATOM 664 C CA . HIS A 1 84 ? -14.310 -5.923 6.414 1.00 95.19 84 HIS A CA 1
ATOM 665 C C . HIS A 1 84 ? -13.065 -5.015 6.381 1.00 95.19 84 HIS A C 1
ATOM 667 O O . HIS A 1 84 ? -12.287 -5.018 7.335 1.00 95.19 84 HIS A O 1
ATOM 673 N N . VAL A 1 85 ? -12.864 -4.249 5.303 1.00 96.56 85 VAL A N 1
ATOM 674 C CA . VAL A 1 85 ? -11.820 -3.218 5.201 1.00 96.56 85 VAL A CA 1
ATOM 675 C C . VAL A 1 85 ? -12.301 -1.958 5.903 1.00 96.56 85 VAL A C 1
ATOM 677 O O . VAL A 1 85 ? -11.627 -1.468 6.803 1.00 96.56 85 VAL A O 1
ATOM 680 N N . ALA A 1 86 ? -13.505 -1.491 5.561 1.00 96.50 86 ALA A N 1
ATOM 681 C CA . ALA A 1 86 ? -14.080 -0.271 6.110 1.00 96.50 86 ALA A CA 1
ATOM 682 C C . ALA A 1 86 ? -14.177 -0.318 7.642 1.00 96.50 86 ALA A C 1
ATOM 684 O O . ALA A 1 86 ? -13.749 0.615 8.315 1.00 96.50 86 ALA A O 1
ATOM 685 N N . THR A 1 87 ? -14.634 -1.450 8.190 1.00 96.56 87 THR A N 1
ATOM 686 C CA . THR A 1 87 ? -14.679 -1.675 9.642 1.00 96.56 87 THR A CA 1
ATOM 687 C C . THR A 1 87 ? -13.294 -1.527 10.275 1.00 96.56 87 THR A C 1
ATOM 689 O O . THR A 1 87 ? -13.150 -0.865 11.298 1.00 96.56 87 THR A O 1
ATOM 692 N N . ARG A 1 88 ? -12.264 -2.140 9.680 1.00 97.06 88 ARG A N 1
ATOM 693 C CA . ARG A 1 88 ? -10.895 -2.108 10.210 1.00 97.06 88 ARG A CA 1
ATOM 694 C C . ARG A 1 88 ? -10.282 -0.713 10.114 1.00 97.06 88 ARG A C 1
ATOM 696 O O . ARG A 1 88 ? -9.717 -0.252 11.095 1.00 97.06 88 ARG A O 1
ATOM 703 N N . VAL A 1 89 ? -10.442 -0.019 8.988 1.00 97.19 89 VAL A N 1
ATOM 704 C CA . VAL A 1 89 ? -9.981 1.372 8.820 1.00 97.19 89 VAL A CA 1
ATOM 705 C C . VAL A 1 89 ? -10.666 2.294 9.832 1.00 97.19 89 VAL A C 1
ATOM 707 O O . VAL A 1 89 ? -9.984 3.056 10.518 1.00 97.19 89 VAL A O 1
ATOM 710 N N . GLY A 1 90 ? -11.982 2.156 10.015 1.00 97.25 90 GLY A N 1
ATOM 711 C CA . GLY A 1 90 ? -12.738 2.899 11.024 1.00 97.25 90 GLY A CA 1
ATOM 712 C C . GLY A 1 90 ? -12.227 2.671 12.453 1.00 97.25 90 GLY A C 1
ATOM 713 O O . GLY A 1 90 ? -12.170 3.615 13.237 1.00 97.25 90 GLY A O 1
ATOM 714 N N . GLN A 1 91 ? -11.762 1.460 12.794 1.00 97.44 91 GLN A N 1
ATOM 715 C CA . GLN A 1 91 ? -11.124 1.196 14.096 1.00 97.44 91 GLN A CA 1
ATOM 716 C C . GLN A 1 91 ? -9.800 1.952 14.298 1.00 97.44 91 GLN A C 1
ATOM 718 O O . GLN A 1 91 ? -9.445 2.235 15.444 1.00 97.44 91 GLN A O 1
ATOM 723 N N . LEU A 1 92 ? -9.072 2.255 13.219 1.00 97.69 92 LEU A N 1
ATOM 724 C CA . LEU A 1 92 ? -7.759 2.901 13.283 1.00 97.69 92 LEU A CA 1
ATOM 725 C C . LEU A 1 92 ? -7.866 4.430 13.312 1.00 97.69 92 LEU A C 1
ATOM 727 O O . LEU A 1 92 ? -7.262 5.058 14.179 1.00 97.69 92 LEU A O 1
ATOM 731 N N . ILE A 1 93 ? -8.651 5.020 12.403 1.00 97.12 93 ILE A N 1
ATOM 732 C CA . ILE A 1 93 ? -8.692 6.483 12.199 1.00 97.12 93 ILE A CA 1
ATOM 733 C C . ILE A 1 93 ? -10.038 7.135 12.561 1.00 97.12 93 ILE A C 1
ATOM 735 O O . ILE A 1 93 ? -10.128 8.363 12.670 1.00 97.12 93 ILE A O 1
ATOM 739 N N . GLY A 1 94 ? -11.064 6.329 12.847 1.00 96.81 94 GLY A N 1
ATOM 740 C CA . GLY A 1 94 ? -12.435 6.780 13.086 1.00 96.81 94 GLY A CA 1
ATOM 741 C C . GLY A 1 94 ? -13.260 6.904 11.803 1.00 96.81 94 GLY A C 1
ATOM 742 O O . GLY A 1 94 ? -12.775 6.663 10.701 1.00 96.81 94 GLY A O 1
ATOM 743 N N . GLU A 1 95 ? -14.526 7.282 11.963 1.00 95.69 95 GLU A N 1
ATOM 744 C CA . GLU A 1 95 ? -15.483 7.492 10.874 1.00 95.69 95 GLU A CA 1
ATOM 745 C C . GLU A 1 95 ? -16.085 8.910 10.947 1.00 95.69 95 GLU A C 1
ATOM 747 O O . GLU A 1 95 ? -16.183 9.467 12.046 1.00 95.69 95 GLU A O 1
ATOM 752 N N . PRO A 1 96 ? -16.530 9.492 9.815 1.00 95.44 96 PRO A N 1
ATOM 753 C CA . PRO A 1 96 ? -16.400 8.975 8.448 1.00 95.44 96 PRO A CA 1
ATOM 754 C C . PRO A 1 96 ? -14.975 9.144 7.890 1.00 95.44 96 PRO A C 1
ATOM 756 O O . PRO A 1 96 ? -14.208 9.981 8.359 1.00 95.44 96 PRO A O 1
ATOM 759 N N . PHE A 1 97 ? -14.638 8.379 6.850 1.00 95.31 97 PHE A N 1
ATOM 760 C CA . PHE A 1 97 ? -13.385 8.516 6.101 1.00 95.31 97 PHE A CA 1
ATOM 761 C C . PHE A 1 97 ? -13.638 8.468 4.590 1.00 95.31 97 PHE A C 1
ATOM 763 O O . PHE A 1 97 ? -14.680 8.005 4.124 1.00 95.31 97 PHE A O 1
ATOM 770 N N . ALA A 1 98 ? -12.662 8.937 3.816 1.00 94.94 98 ALA A N 1
ATOM 771 C CA . ALA A 1 98 ? -12.680 8.896 2.360 1.00 94.94 98 ALA A CA 1
ATOM 772 C C . ALA A 1 98 ? -11.339 8.378 1.832 1.00 94.94 98 ALA A C 1
ATOM 774 O O . ALA A 1 98 ? -10.295 8.570 2.455 1.00 94.94 98 ALA A O 1
ATOM 775 N N . ARG A 1 99 ? -11.354 7.747 0.654 1.00 95.31 99 ARG A N 1
ATOM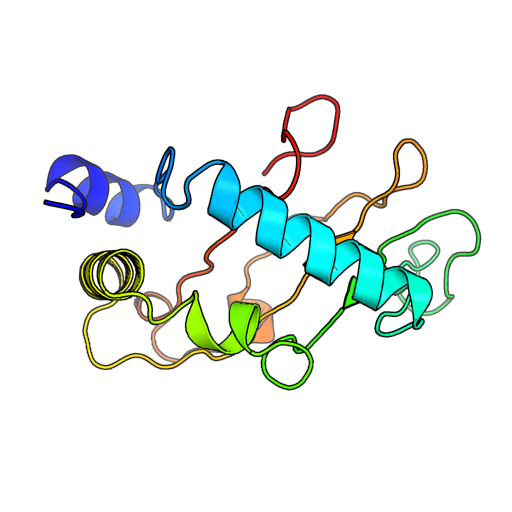 776 C CA . ARG A 1 99 ? -10.115 7.415 -0.056 1.00 95.31 99 ARG A CA 1
ATOM 777 C C . ARG A 1 99 ? -9.509 8.700 -0.612 1.00 95.31 99 ARG A C 1
ATOM 779 O O . ARG A 1 99 ? -10.133 9.347 -1.449 1.00 95.31 99 ARG A O 1
ATOM 786 N N . HIS A 1 100 ? -8.290 9.014 -0.188 1.00 94.88 100 HIS A N 1
ATOM 787 C CA . HIS A 1 100 ? -7.533 10.143 -0.722 1.00 94.88 100 HIS A CA 1
ATOM 788 C C . HIS A 1 100 ? -6.834 9.792 -2.045 1.00 94.88 100 HIS A C 1
ATOM 790 O O . HIS A 1 100 ? -6.962 10.515 -3.028 1.00 94.88 100 HIS A O 1
ATOM 796 N N . LEU A 1 101 ? -6.144 8.649 -2.083 1.00 95.50 101 LEU A N 1
ATOM 797 C CA . LEU A 1 101 ? -5.397 8.166 -3.241 1.00 95.50 101 LEU A CA 1
ATOM 798 C C . LEU A 1 101 ? -5.311 6.636 -3.215 1.00 95.50 101 LEU A C 1
ATOM 800 O O . LEU A 1 101 ? -5.286 6.033 -2.143 1.00 95.50 101 LEU A O 1
ATOM 804 N N . ASP A 1 102 ? -5.249 6.013 -4.386 1.00 95.94 102 ASP A N 1
ATOM 805 C CA . ASP A 1 102 ? -4.863 4.617 -4.570 1.00 95.94 102 ASP A CA 1
ATOM 806 C C . ASP A 1 102 ? -3.830 4.499 -5.697 1.00 95.94 102 ASP A C 1
ATOM 808 O O . ASP A 1 102 ? -3.831 5.268 -6.658 1.00 95.94 102 ASP A O 1
ATOM 812 N N . GLN A 1 103 ? -2.899 3.559 -5.546 1.00 96.12 103 GLN A N 1
ATOM 813 C CA . GLN A 1 103 ? -1.799 3.381 -6.487 1.00 96.12 103 GLN A CA 1
ATOM 814 C C . GLN A 1 103 ? -1.245 1.962 -6.439 1.00 96.12 103 GLN A C 1
ATOM 816 O O . GLN A 1 103 ? -1.235 1.323 -5.387 1.00 96.12 103 GLN A O 1
ATOM 821 N N . ILE A 1 104 ? -0.745 1.492 -7.579 1.00 96.50 104 ILE A N 1
ATOM 822 C CA . ILE A 1 104 ? 0.099 0.298 -7.655 1.00 96.50 104 ILE A CA 1
ATOM 823 C C . ILE A 1 104 ? 1.539 0.740 -7.882 1.00 96.50 104 ILE A C 1
ATOM 825 O O . ILE A 1 104 ? 1.813 1.500 -8.812 1.00 96.50 104 ILE A O 1
ATOM 829 N N . PHE A 1 105 ? 2.450 0.186 -7.083 1.00 94.38 105 PHE A N 1
ATOM 830 C CA . PHE A 1 105 ? 3.884 0.206 -7.342 1.00 94.38 105 PHE A CA 1
ATOM 831 C C . PHE A 1 105 ? 4.316 -1.143 -7.907 1.00 94.38 105 PHE A C 1
ATOM 833 O O . PHE A 1 105 ? 4.170 -2.177 -7.255 1.00 94.38 105 PHE A O 1
ATOM 840 N N . LEU A 1 106 ? 4.886 -1.132 -9.106 1.00 91.69 106 LEU A N 1
ATOM 841 C CA . LEU A 1 106 ? 5.485 -2.297 -9.735 1.00 91.69 106 LEU A CA 1
ATOM 842 C C . LEU A 1 106 ? 6.999 -2.103 -9.825 1.00 91.69 106 LEU A C 1
ATOM 844 O O . LEU A 1 106 ? 7.504 -1.208 -10.507 1.00 91.69 106 LEU A O 1
ATOM 848 N N . LYS A 1 107 ? 7.714 -2.996 -9.143 1.00 89.19 107 LYS A N 1
ATOM 849 C CA . LYS A 1 107 ? 9.174 -3.045 -9.091 1.00 89.19 107 LYS A CA 1
ATOM 850 C C . LYS A 1 107 ? 9.640 -4.400 -9.624 1.00 89.19 107 LYS A C 1
ATOM 852 O O . LYS A 1 107 ? 9.539 -5.397 -8.911 1.00 89.19 107 LYS A O 1
ATOM 857 N N . PRO A 1 108 ? 10.089 -4.476 -10.887 1.00 86.50 108 PRO A N 1
ATOM 858 C CA . PRO A 1 108 ? 10.626 -5.708 -11.446 1.00 86.50 108 PRO A CA 1
ATOM 859 C C . PRO A 1 108 ? 11.860 -6.187 -10.676 1.00 86.50 108 PRO A C 1
ATOM 861 O O . PRO A 1 108 ? 12.613 -5.389 -10.116 1.00 86.50 108 PRO A O 1
ATOM 864 N N . GLY A 1 109 ? 12.094 -7.499 -10.671 1.00 86.88 109 GLY A N 1
ATOM 865 C CA . GLY A 1 109 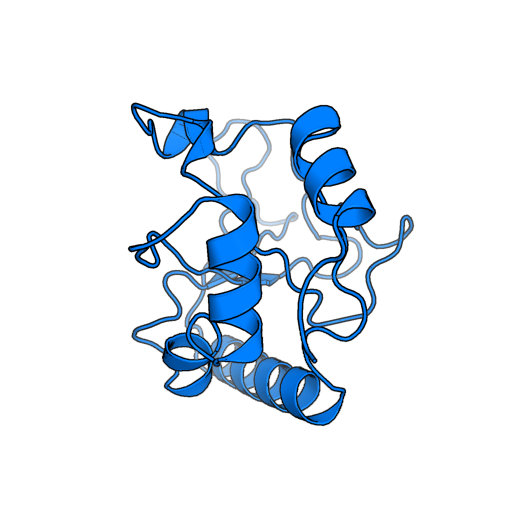? 13.286 -8.064 -10.044 1.00 86.88 109 GLY A CA 1
ATOM 866 C C . GLY A 1 109 ? 14.569 -7.482 -10.644 1.00 86.88 109 GLY A C 1
ATOM 867 O O . GLY A 1 109 ? 14.663 -7.296 -11.855 1.00 86.88 109 GLY A O 1
ATOM 868 N N . ARG A 1 110 ? 15.571 -7.237 -9.791 1.00 85.62 110 ARG A N 1
ATOM 869 C CA . ARG A 1 110 ? 16.912 -6.702 -10.120 1.00 85.62 110 ARG A CA 1
ATOM 870 C C . ARG A 1 110 ? 16.966 -5.238 -10.569 1.00 85.62 110 ARG A C 1
ATOM 872 O O . ARG A 1 110 ? 17.969 -4.593 -10.297 1.00 85.62 110 ARG A O 1
ATOM 879 N N . THR A 1 111 ? 15.932 -4.719 -11.224 1.00 86.94 111 THR A N 1
ATOM 880 C CA . THR A 1 111 ? 15.895 -3.333 -11.733 1.00 86.94 111 THR A CA 1
ATOM 881 C C . THR A 1 111 ? 14.916 -2.438 -10.974 1.00 86.94 111 THR A C 1
ATOM 883 O O . THR A 1 111 ? 14.768 -1.267 -11.308 1.00 86.94 111 THR A O 1
ATOM 886 N N . GLY A 1 112 ? 14.202 -2.976 -9.985 1.00 83.06 112 GLY A N 1
ATOM 887 C CA . GLY A 1 112 ? 13.278 -2.226 -9.145 1.00 83.06 112 GLY A CA 1
ATOM 888 C C . GLY A 1 112 ? 14.003 -1.231 -8.240 1.00 83.06 112 GLY A C 1
ATOM 889 O O . GLY A 1 112 ? 14.877 -1.624 -7.469 1.00 83.06 112 GLY A O 1
ATOM 890 N N . ALA A 1 113 ? 13.599 0.038 -8.288 1.00 83.19 113 ALA A N 1
ATOM 891 C CA . ALA A 1 113 ? 14.203 1.073 -7.453 1.00 83.19 113 ALA A CA 1
ATOM 892 C C . ALA A 1 113 ? 13.841 0.894 -5.966 1.00 83.19 113 ALA A C 1
ATOM 894 O O . ALA A 1 113 ? 12.686 0.613 -5.617 1.00 83.19 113 ALA A O 1
ATOM 895 N N . GLY A 1 114 ? 14.808 1.112 -5.073 1.00 84.25 114 GLY A N 1
ATOM 896 C CA . GLY A 1 114 ? 14.555 1.229 -3.634 1.00 84.25 114 GLY A CA 1
ATOM 897 C C . GLY A 1 114 ? 13.647 2.423 -3.312 1.00 84.25 114 GLY A C 1
ATOM 898 O O . GLY A 1 114 ? 13.584 3.386 -4.073 1.00 84.25 114 GLY A O 1
ATOM 899 N N . THR A 1 115 ? 12.923 2.357 -2.193 1.00 87.62 115 THR A N 1
ATOM 900 C CA . THR A 1 115 ? 12.176 3.512 -1.670 1.00 87.62 115 THR A CA 1
ATOM 901 C C . THR A 1 115 ? 12.949 4.093 -0.493 1.00 87.62 115 THR A C 1
ATOM 903 O O . THR A 1 115 ? 13.221 3.376 0.466 1.00 87.62 115 THR A O 1
ATOM 906 N N . SER A 1 116 ? 13.309 5.374 -0.561 1.00 88.94 116 SER A N 1
ATOM 907 C CA . SER A 1 116 ? 13.938 6.079 0.561 1.00 88.94 116 SER A CA 1
ATOM 908 C C . SER A 1 116 ? 12.964 6.248 1.727 1.00 88.94 116 SER A C 1
ATOM 910 O O . SER A 1 116 ? 11.752 6.345 1.526 1.00 88.94 116 SER A O 1
ATOM 912 N N . TRP A 1 117 ? 13.498 6.339 2.944 1.00 93.31 117 TRP A N 1
ATOM 913 C CA . TRP A 1 117 ? 12.719 6.673 4.137 1.00 93.31 117 TRP A CA 1
ATOM 914 C C . TRP A 1 117 ? 11.970 7.997 3.961 1.00 93.31 117 TRP A C 1
ATOM 916 O O . TRP A 1 117 ? 12.556 8.994 3.539 1.00 93.31 117 TRP A O 1
ATOM 926 N N . HIS A 1 118 ? 10.681 8.001 4.288 1.00 94.25 118 HIS A N 1
ATOM 927 C CA . HIS A 1 118 ? 9.820 9.181 4.245 1.00 94.25 118 HIS A CA 1
ATOM 928 C C . HIS A 1 118 ? 8.590 8.976 5.136 1.00 94.25 118 HIS A C 1
ATOM 930 O O . HIS A 1 118 ? 8.343 7.877 5.632 1.00 94.25 118 HIS A O 1
ATOM 936 N N . THR A 1 119 ? 7.809 10.040 5.314 1.00 93.81 119 THR A N 1
ATOM 937 C CA . THR A 1 119 ? 6.452 9.971 5.860 1.00 93.81 119 THR A CA 1
ATOM 938 C C . THR A 1 119 ? 5.473 10.489 4.815 1.00 93.81 119 THR A C 1
ATOM 940 O O . THR A 1 119 ? 5.710 11.520 4.185 1.00 93.81 119 THR A O 1
ATOM 943 N N . ASP A 1 120 ? 4.350 9.798 4.639 1.00 94.69 120 ASP A N 1
ATOM 944 C CA . ASP A 1 120 ? 3.339 10.179 3.645 1.00 94.69 120 ASP A CA 1
ATOM 945 C C . ASP A 1 120 ? 2.767 11.583 3.896 1.00 94.69 120 ASP A C 1
ATOM 947 O O . ASP A 1 120 ? 2.430 12.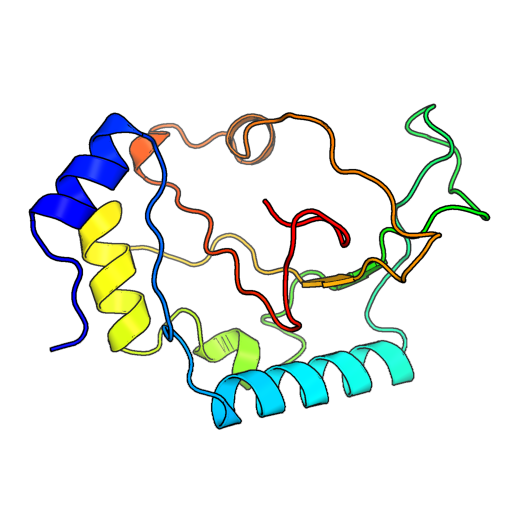313 2.962 1.00 94.69 120 ASP A O 1
ATOM 951 N N . ASN A 1 121 ? 2.709 12.016 5.159 1.00 94.88 121 ASN A N 1
ATOM 952 C CA . ASN A 1 121 ? 2.173 13.330 5.497 1.00 94.88 121 ASN A CA 1
ATOM 953 C C . ASN A 1 121 ? 3.048 14.500 5.014 1.00 94.88 121 ASN A C 1
ATOM 955 O O . ASN A 1 121 ? 2.542 15.614 4.906 1.00 94.88 121 ASN A O 1
ATOM 959 N N . ALA A 1 122 ? 4.321 14.263 4.669 1.00 93.88 122 ALA A N 1
ATOM 960 C CA . ALA A 1 122 ? 5.139 15.266 3.984 1.00 93.88 122 ALA A CA 1
ATOM 961 C C . ALA A 1 122 ? 4.531 15.668 2.624 1.00 93.88 122 ALA A C 1
ATOM 963 O O . ALA A 1 122 ? 4.705 16.802 2.179 1.00 93.88 122 ALA A O 1
ATOM 964 N N . TYR A 1 123 ? 3.782 14.753 1.998 1.00 92.81 123 TYR A N 1
ATOM 965 C CA . TYR A 1 123 ? 3.093 14.967 0.729 1.00 92.81 123 TYR A CA 1
ATOM 966 C C . TYR A 1 123 ? 1.626 15.363 0.921 1.00 92.81 123 TYR A C 1
ATOM 968 O O . TYR A 1 123 ? 1.167 16.309 0.287 1.00 92.81 123 TYR A O 1
ATOM 976 N N . PHE A 1 124 ? 0.890 14.666 1.795 1.00 94.19 124 PHE A N 1
ATOM 977 C CA . PHE A 1 124 ? -0.562 14.863 1.936 1.00 94.19 124 PHE A CA 1
ATOM 978 C C . PHE A 1 124 ? -0.968 15.987 2.892 1.00 94.19 124 PHE A C 1
ATOM 980 O O . PHE A 1 124 ? -2.096 16.466 2.800 1.00 94.19 124 PHE A O 1
ATOM 987 N N . GLN A 1 125 ? -0.069 16.415 3.784 1.00 95.19 125 GLN A N 1
ATOM 988 C CA . GLN A 1 125 ? -0.247 17.584 4.652 1.00 95.19 125 GLN A CA 1
ATOM 989 C C . GLN A 1 125 ? -1.584 17.597 5.416 1.00 95.19 125 GLN A C 1
ATOM 991 O O . GLN A 1 125 ? -2.240 18.632 5.538 1.00 95.19 125 GLN A O 1
ATOM 996 N N . LEU A 1 126 ? -1.998 16.443 5.949 1.00 95.19 126 LEU A N 1
ATOM 997 C CA . LEU A 1 126 ? -3.159 16.360 6.829 1.00 95.19 126 LEU A CA 1
ATOM 998 C C . LEU A 1 126 ? -2.916 17.220 8.071 1.00 95.19 126 LEU A C 1
ATOM 1000 O O . LEU A 1 126 ? -1.847 17.158 8.685 1.00 95.19 126 LEU A O 1
ATOM 1004 N N . SER A 1 127 ? -3.927 18.003 8.447 1.00 95.00 127 SER A N 1
ATOM 1005 C CA . SER A 1 127 ? -3.892 18.846 9.646 1.00 95.00 127 SER A CA 1
ATOM 1006 C C . SER A 1 127 ? -3.853 18.014 10.928 1.00 95.00 127 SER A C 1
ATOM 1008 O O . SER A 1 127 ? -3.135 18.356 11.863 1.00 95.00 127 SER A O 1
ATOM 1010 N N . ASP A 1 128 ? -4.590 16.903 10.950 1.00 95.12 128 ASP A N 1
ATOM 1011 C CA . ASP A 1 128 ? -4.486 15.861 11.967 1.00 95.12 128 ASP A CA 1
ATOM 1012 C C . ASP A 1 128 ? -3.852 14.612 11.346 1.00 95.12 128 ASP A C 1
ATOM 1014 O O . ASP A 1 128 ? -4.494 13.843 10.625 1.00 95.12 128 ASP A O 1
ATOM 1018 N N . VAL A 1 129 ? -2.567 14.410 11.639 1.00 92.31 129 VAL A N 1
ATOM 1019 C CA . VAL A 1 129 ? -1.769 13.299 11.099 1.00 92.31 129 VAL A CA 1
ATOM 1020 C C . VAL A 1 129 ? -2.262 11.930 11.563 1.00 92.31 129 VAL A C 1
ATOM 1022 O O . VAL A 1 129 ? -1.967 10.926 10.922 1.00 92.31 129 VAL A O 1
ATOM 1025 N N . THR A 1 130 ? -3.048 11.876 12.642 1.00 93.00 130 THR A N 1
ATOM 1026 C CA . THR A 1 130 ? -3.621 10.628 13.167 1.00 93.00 130 THR A CA 1
ATOM 1027 C C . THR A 1 130 ? -4.853 10.166 12.387 1.00 93.00 130 THR A C 1
ATOM 1029 O O . THR A 1 130 ? -5.372 9.078 12.632 1.00 93.00 130 THR A O 1
ATOM 1032 N N . LYS A 1 131 ? -5.335 10.984 11.440 1.00 95.31 131 LYS A N 1
ATOM 1033 C CA . LYS A 1 131 ? -6.526 10.712 10.621 1.00 95.31 131 LYS A CA 1
ATOM 1034 C C . LYS A 1 131 ? -6.210 10.179 9.228 1.00 95.31 131 LYS A C 1
ATOM 1036 O O . LYS A 1 131 ? -7.131 9.924 8.457 1.00 95.31 131 LYS A O 1
ATOM 1041 N N . GLY A 1 132 ? -4.931 9.981 8.913 1.00 95.62 132 GLY A N 1
ATOM 1042 C CA . GLY A 1 132 ? -4.479 9.298 7.706 1.00 95.62 132 GLY A CA 1
ATOM 1043 C C . GLY A 1 132 ? -4.030 7.872 8.004 1.00 95.62 132 GLY A C 1
ATOM 1044 O O . GLY A 1 132 ? -3.393 7.619 9.022 1.00 95.62 132 GLY A O 1
ATOM 1045 N N . VAL A 1 133 ? -4.328 6.938 7.099 1.00 96.69 133 VAL A N 1
ATOM 1046 C CA . VAL A 1 133 ? -3.739 5.595 7.126 1.00 96.69 133 VAL A CA 1
ATOM 1047 C C . VAL A 1 133 ? -3.451 5.116 5.707 1.00 96.69 133 VAL A C 1
ATOM 1049 O O . VAL A 1 133 ? -4.304 5.211 4.823 1.00 96.69 133 VAL A O 1
ATOM 1052 N N . GLY A 1 134 ? -2.242 4.601 5.492 1.00 96.50 134 GLY A N 1
ATOM 1053 C CA . GLY A 1 134 ? -1.883 3.870 4.283 1.00 96.50 134 GLY A CA 1
ATOM 1054 C C . GLY A 1 134 ? -2.245 2.393 4.432 1.00 96.50 134 GLY A C 1
ATOM 1055 O O . GLY A 1 134 ? -1.879 1.758 5.417 1.00 96.50 134 GLY A O 1
ATOM 1056 N N . MET A 1 135 ? -2.953 1.830 3.451 1.00 96.25 135 MET A N 1
ATOM 1057 C CA . MET A 1 135 ? -3.198 0.388 3.369 1.00 96.25 135 MET A CA 1
ATOM 1058 C C . MET A 1 135 ? -2.299 -0.207 2.288 1.00 96.25 135 MET A C 1
ATOM 1060 O O . MET A 1 135 ? -2.616 -0.145 1.100 1.00 96.25 135 MET A O 1
ATOM 1064 N N . TRP A 1 136 ? -1.170 -0.779 2.702 1.00 97.06 136 TRP A N 1
ATOM 1065 C CA . TRP A 1 136 ? -0.265 -1.466 1.78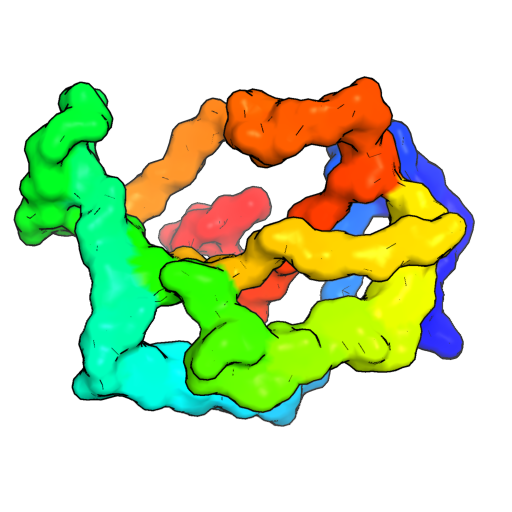9 1.00 97.06 136 TRP A CA 1
ATOM 1066 C C . TRP A 1 136 ? -0.702 -2.923 1.597 1.00 97.06 136 TRP A C 1
ATOM 1068 O O . TRP A 1 136 ? -0.850 -3.670 2.565 1.00 97.06 136 TRP A O 1
ATOM 1078 N N . VAL A 1 137 ? -0.929 -3.321 0.344 1.00 96.75 137 VAL A N 1
ATOM 1079 C CA . VAL A 1 137 ? -1.425 -4.655 -0.021 1.00 96.75 137 VAL A CA 1
ATOM 1080 C C . VAL A 1 137 ? -0.405 -5.343 -0.919 1.00 96.75 137 VAL A C 1
ATOM 1082 O O . VAL A 1 137 ? -0.128 -4.884 -2.028 1.00 96.75 137 VAL A O 1
ATOM 1085 N N . ALA A 1 138 ? 0.126 -6.474 -0.459 1.00 95.88 138 ALA A N 1
ATOM 1086 C CA . ALA A 1 138 ? 0.998 -7.318 -1.261 1.00 95.88 138 ALA A CA 1
ATOM 1087 C C . ALA A 1 138 ? 0.188 -8.013 -2.370 1.00 95.88 138 ALA A C 1
ATOM 1089 O O . ALA A 1 138 ? -0.645 -8.873 -2.083 1.00 95.88 138 ALA A O 1
ATOM 1090 N N . LEU A 1 139 ? 0.429 -7.656 -3.637 1.00 95.81 139 LEU A N 1
ATOM 1091 C CA . LEU A 1 139 ? -0.134 -8.384 -4.787 1.00 95.81 139 LEU A CA 1
ATOM 1092 C C . LEU A 1 139 ? 0.694 -9.612 -5.170 1.00 95.81 139 LEU A C 1
ATOM 1094 O O . LEU A 1 139 ? 0.186 -10.513 -5.822 1.00 95.81 139 LEU A O 1
ATOM 1098 N N . HIS A 1 140 ? 1.959 -9.647 -4.773 1.00 94.75 140 HIS A N 1
ATOM 1099 C CA . HIS A 1 140 ? 2.855 -10.795 -4.882 1.00 94.75 140 HIS A CA 1
ATOM 1100 C C . HIS A 1 140 ? 3.524 -10.999 -3.525 1.00 94.75 140 HIS A C 1
ATOM 1102 O O . HIS A 1 140 ? 3.530 -10.073 -2.712 1.00 94.75 140 HIS A O 1
ATOM 1108 N N . ASP A 1 141 ? 4.113 -12.172 -3.294 1.00 94.06 141 ASP A N 1
ATOM 1109 C CA . ASP A 1 141 ? 4.870 -12.435 -2.069 1.00 94.06 141 ASP A CA 1
ATOM 1110 C C . ASP A 1 141 ? 5.901 -11.332 -1.822 1.00 94.06 141 ASP A C 1
ATOM 1112 O O . ASP A 1 141 ? 6.692 -10.992 -2.705 1.00 94.06 141 ASP A O 1
ATOM 1116 N N . ALA A 1 142 ? 5.890 -10.778 -0.612 1.00 93.00 142 ALA A N 1
ATOM 1117 C CA . ALA A 1 142 ? 6.790 -9.719 -0.188 1.00 93.00 142 ALA A CA 1
ATOM 1118 C C . ALA A 1 142 ? 7.686 -10.229 0.937 1.00 93.00 142 ALA A C 1
ATOM 1120 O O . ALA A 1 142 ? 7.232 -10.767 1.944 1.00 93.00 142 ALA A O 1
ATOM 1121 N N . THR A 1 143 ? 8.983 -10.096 0.723 1.00 93.50 143 THR A N 1
ATOM 1122 C CA . THR A 1 143 ? 10.060 -10.649 1.535 1.00 93.50 143 THR A CA 1
ATOM 1123 C C . THR A 1 143 ? 11.173 -9.615 1.650 1.00 93.50 143 THR A C 1
ATOM 1125 O O . THR A 1 143 ? 11.284 -8.700 0.831 1.00 93.50 143 THR A O 1
ATOM 1128 N N . LEU A 1 144 ? 12.067 -9.792 2.622 1.00 91.62 144 LEU A N 1
ATOM 1129 C CA . LEU A 1 144 ? 13.263 -8.951 2.736 1.00 91.62 144 LEU A CA 1
ATOM 1130 C C . LEU A 1 144 ? 14.106 -8.969 1.449 1.00 91.62 144 LEU A C 1
ATOM 1132 O O . LEU A 1 144 ? 14.635 -7.942 1.040 1.00 91.62 144 LEU A O 1
ATOM 1136 N N . ALA A 1 145 ? 14.180 -10.117 0.770 1.00 90.12 145 ALA A N 1
ATOM 1137 C CA . ALA A 1 145 ? 14.985 -10.283 -0.437 1.00 90.12 145 ALA A CA 1
ATOM 1138 C C . ALA A 1 145 ? 14.401 -9.595 -1.686 1.00 90.12 145 ALA A C 1
ATOM 1140 O O . ALA A 1 145 ? 15.141 -9.361 -2.640 1.00 90.12 145 ALA A O 1
ATOM 1141 N N . ASN A 1 146 ? 13.099 -9.284 -1.710 1.00 89.38 146 ASN A N 1
ATOM 1142 C CA . ASN A 1 146 ? 12.436 -8.657 -2.862 1.00 89.38 146 ASN A CA 1
ATOM 1143 C C . ASN A 1 146 ? 11.773 -7.304 -2.547 1.00 89.38 146 ASN A C 1
ATOM 1145 O O . ASN A 1 146 ? 10.989 -6.813 -3.357 1.00 89.38 146 ASN A O 1
ATOM 1149 N N . GLY A 1 147 ? 12.135 -6.684 -1.419 1.00 86.94 147 GLY A N 1
ATOM 1150 C CA . GLY A 1 147 ? 11.760 -5.306 -1.101 1.00 86.94 147 GLY A CA 1
ATOM 1151 C C . GLY A 1 147 ? 10.395 -5.154 -0.431 1.00 86.94 147 GLY A C 1
ATOM 1152 O O . GLY A 1 147 ? 9.594 -4.330 -0.872 1.00 86.94 147 GLY A O 1
ATOM 1153 N N . THR A 1 148 ? 10.137 -5.934 0.625 1.00 91.00 148 THR A N 1
ATOM 1154 C CA . THR A 1 148 ? 9.047 -5.659 1.583 1.00 91.00 148 THR A CA 1
ATOM 1155 C C . THR A 1 148 ? 9.201 -4.291 2.268 1.00 91.00 148 THR A C 1
ATOM 1157 O O . THR A 1 148 ? 10.285 -3.703 2.244 1.00 91.00 148 THR A O 1
ATOM 1160 N N . LEU A 1 149 ? 8.106 -3.809 2.871 1.00 87.81 149 LEU A N 1
ATOM 1161 C CA . LEU A 1 149 ? 8.130 -2.776 3.914 1.00 87.81 149 LEU A CA 1
ATOM 1162 C C . LEU A 1 149 ? 8.769 -3.306 5.201 1.00 87.81 149 LEU A C 1
ATOM 1164 O O . LEU A 1 149 ? 8.595 -4.523 5.462 1.00 87.81 149 LEU A O 1
#

Secondary structure (DSSP, 8-state):
-----HHHHHHHHHHS----TTSS-HHHHHHHHHHHHHHHHTT-SEE--BSSSSSSBPSS-B-EEE---TTT-HHHHHGGGSHHHHHHHHHHH-SS-------EEE--TTTBPPPPP--THHHH--SSGGG-------SS---GGGT--